Protein AF-A0A0W1EHR1-F1 (afdb_monomer_lite)

Secondary structure (DSSP, 8-state):
-HHHHHHHHHHHHHHHHHS------------TTS----HHHHHHHHTT--S--HHHHHHHHHHHHHHHHHGGG--

Radius of gyration: 17.33 Å; chains: 1; bounding box: 52×33×33 Å

Foldseek 3Di:
DVVVVVVVVVVVVVCPVVCDVDDVPVPPPDDPVPDDPCCVVVCVVLVPDPDDDPSNVVSVVVVCVVVVVVVVPDD

pLDDT: mean 73.63, std 15.6, range [40.72, 94.44]

Sequence (75 aa):
MGAIVLGLALTLALVAALDPPAPRASAPAISGADAPPDYGDTLRRCRTATEADPECEAAWEAKRRHFFRTEKSKP

Structure (mmCIF, N/CA/C/O backbone):
data_AF-A0A0W1EHR1-F1
#
_entry.id   AF-A0A0W1EHR1-F1
#
loop_
_atom_site.group_PDB
_atom_site.id
_atom_site.type_symbol
_atom_site.label_atom_id
_atom_site.label_alt_id
_atom_site.label_comp_id
_atom_site.label_asym_id
_atom_site.label_entity_id
_atom_site.label_seq_id
_atom_site.pdbx_PDB_ins_code
_atom_site.Cartn_x
_atom_site.Cartn_y
_atom_site.Cartn_z
_atom_site.occupancy
_atom_site.B_iso_or_equiv
_atom_site.auth_seq_id
_atom_site.auth_comp_id
_atom_site.auth_asym_id
_atom_site.auth_atom_id
_atom_site.pdbx_PDB_model_num
ATOM 1 N N . MET A 1 1 ? 29.728 3.089 -6.359 1.00 60.88 1 MET A N 1
ATOM 2 C CA . MET A 1 1 ? 28.958 2.062 -7.098 1.00 60.88 1 MET A CA 1
ATOM 3 C C . MET A 1 1 ? 28.917 0.730 -6.348 1.00 60.88 1 MET A C 1
ATOM 5 O O . MET A 1 1 ? 27.831 0.334 -5.958 1.00 60.88 1 MET A O 1
ATOM 9 N N . GLY A 1 2 ? 30.055 0.074 -6.065 1.00 71.56 2 GLY A N 1
ATOM 10 C CA . GLY A 1 2 ? 30.074 -1.276 -5.462 1.00 71.56 2 GLY A CA 1
ATOM 11 C C . GLY A 1 2 ? 29.333 -1.430 -4.124 1.00 71.56 2 GLY A C 1
ATOM 12 O O . GLY A 1 2 ? 28.586 -2.386 -3.953 1.00 71.56 2 GLY A O 1
ATOM 13 N N . ALA A 1 3 ? 29.450 -0.457 -3.214 1.00 78.94 3 ALA A N 1
ATOM 14 C CA . ALA A 1 3 ? 28.748 -0.493 -1.924 1.00 78.94 3 ALA A CA 1
ATOM 15 C C . ALA A 1 3 ? 27.213 -0.399 -2.054 1.00 78.94 3 ALA A C 1
ATOM 17 O O . ALA A 1 3 ? 26.493 -1.036 -1.293 1.00 78.94 3 ALA A O 1
ATOM 18 N N . ILE A 1 4 ? 26.712 0.352 -3.043 1.00 86.25 4 ILE A N 1
ATOM 19 C CA . ILE A 1 4 ? 25.269 0.505 -3.298 1.00 86.25 4 ILE A CA 1
ATOM 20 C C . ILE A 1 4 ? 24.698 -0.811 -3.830 1.00 86.25 4 ILE A C 1
ATOM 22 O O . ILE A 1 4 ? 23.665 -1.273 -3.360 1.00 86.25 4 ILE A O 1
ATOM 26 N N . VAL A 1 5 ? 25.404 -1.437 -4.775 1.00 91.00 5 VAL A N 1
ATOM 27 C CA . VAL A 1 5 ? 25.000 -2.723 -5.359 1.00 91.00 5 VAL A CA 1
ATOM 28 C C . VAL A 1 5 ? 24.988 -3.819 -4.294 1.00 91.00 5 VAL A C 1
ATOM 30 O O . VAL A 1 5 ? 24.030 -4.584 -4.219 1.00 91.00 5 VAL A O 1
ATOM 33 N N . LEU A 1 6 ? 26.010 -3.858 -3.432 1.00 91.00 6 LEU A N 1
ATOM 34 C CA . LEU A 1 6 ? 26.079 -4.819 -2.332 1.00 91.00 6 LEU A CA 1
ATOM 35 C C . LEU A 1 6 ? 24.938 -4.621 -1.327 1.00 91.00 6 LEU A C 1
ATOM 37 O O . LEU A 1 6 ? 24.304 -5.593 -0.927 1.00 91.00 6 LEU A O 1
ATOM 41 N N . GLY A 1 7 ? 24.655 -3.371 -0.949 1.00 91.88 7 GLY A N 1
ATOM 42 C CA . GLY A 1 7 ? 23.551 -3.049 -0.047 1.00 91.88 7 GLY A CA 1
ATOM 43 C C . GLY A 1 7 ? 22.203 -3.495 -0.612 1.00 91.88 7 GLY A C 1
ATOM 44 O O . GLY A 1 7 ? 21.457 -4.193 0.068 1.00 91.88 7 GLY A O 1
ATOM 45 N N . LEU A 1 8 ? 21.933 -3.176 -1.881 1.00 94.44 8 LEU A N 1
ATOM 46 C CA . LEU A 1 8 ? 20.684 -3.544 -2.550 1.00 94.44 8 LEU A CA 1
ATOM 47 C C . LEU A 1 8 ? 20.516 -5.069 -2.655 1.00 94.44 8 LEU A C 1
ATOM 49 O O . LEU A 1 8 ? 19.437 -5.594 -2.388 1.00 94.44 8 LEU A O 1
ATOM 53 N N . ALA A 1 9 ? 21.595 -5.786 -2.985 1.00 92.81 9 ALA A N 1
ATOM 54 C CA . ALA A 1 9 ? 21.602 -7.246 -3.032 1.00 92.81 9 ALA A CA 1
ATOM 55 C C . ALA A 1 9 ? 21.315 -7.872 -1.656 1.00 92.81 9 ALA A C 1
ATOM 57 O O . ALA A 1 9 ? 20.541 -8.824 -1.569 1.00 92.81 9 ALA A O 1
ATOM 58 N N . LEU A 1 10 ? 21.882 -7.315 -0.579 1.00 94.31 10 LEU A N 1
ATOM 59 C CA . LEU A 1 10 ? 21.644 -7.788 0.786 1.00 94.31 10 LEU A CA 1
ATOM 60 C C . LEU A 1 10 ? 20.182 -7.578 1.210 1.00 94.3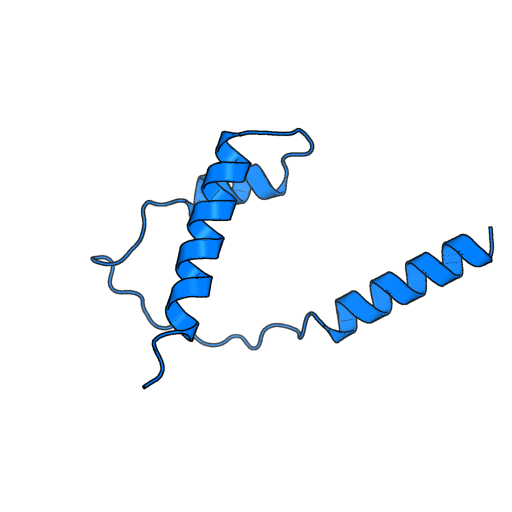1 10 LEU A C 1
ATOM 62 O O . LEU A 1 10 ? 19.573 -8.477 1.785 1.00 94.31 10 LEU A O 1
ATOM 66 N N . THR A 1 11 ? 19.600 -6.416 0.894 1.00 92.69 11 THR A N 1
ATOM 67 C CA . THR A 1 11 ? 18.186 -6.129 1.176 1.00 92.69 11 THR A CA 1
ATOM 68 C C . THR A 1 11 ? 17.265 -7.094 0.433 1.00 92.69 11 THR A C 1
ATOM 70 O O . THR A 1 11 ? 16.357 -7.655 1.041 1.00 92.69 11 THR A O 1
ATOM 73 N N . LEU A 1 12 ? 17.521 -7.342 -0.856 1.00 89.75 12 LEU A N 1
ATOM 74 C CA . LEU A 1 12 ? 16.742 -8.289 -1.660 1.00 89.75 12 LEU A CA 1
ATOM 75 C C . LEU A 1 12 ? 16.852 -9.725 -1.131 1.00 89.75 12 LEU A C 1
ATOM 77 O O . LEU A 1 12 ? 15.844 -10.424 -1.061 1.00 89.75 12 LEU A O 1
ATOM 81 N N . ALA A 1 13 ? 18.048 -10.150 -0.715 1.00 89.00 13 ALA A N 1
ATOM 82 C CA . ALA A 1 13 ? 18.255 -11.461 -0.106 1.00 89.00 13 ALA A CA 1
ATOM 83 C C . ALA A 1 13 ? 17.471 -11.612 1.207 1.00 89.00 13 ALA A C 1
ATOM 85 O O . ALA A 1 13 ? 16.878 -12.662 1.446 1.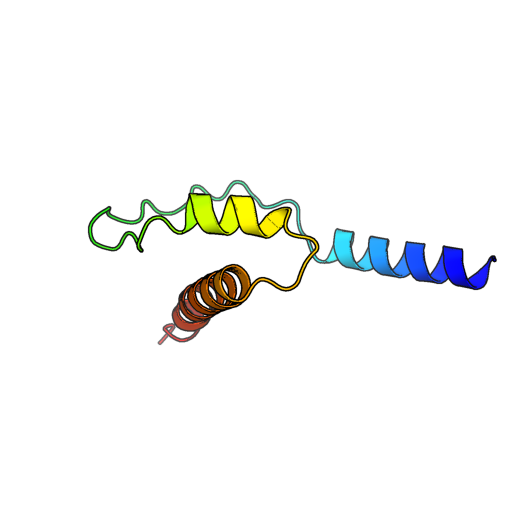00 89.00 13 ALA A O 1
ATOM 86 N N . LEU A 1 14 ? 17.416 -10.558 2.030 1.00 89.25 14 LEU A N 1
ATOM 87 C CA . LEU A 1 14 ? 16.612 -10.551 3.25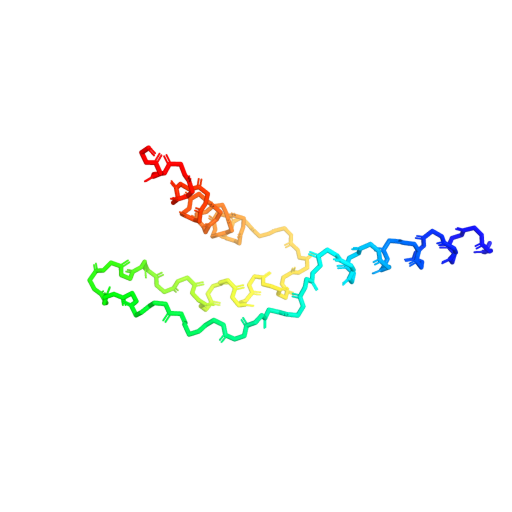2 1.00 89.25 14 LEU A CA 1
ATOM 88 C C . LEU A 1 14 ? 15.119 -10.676 2.943 1.00 89.25 14 LEU A C 1
ATOM 90 O O . LEU A 1 14 ? 14.445 -11.500 3.547 1.00 89.25 14 LEU A O 1
ATOM 94 N N . VAL A 1 15 ? 14.607 -9.893 1.988 1.00 86.50 15 VAL A N 1
ATOM 95 C CA . VAL A 1 15 ? 13.196 -9.957 1.577 1.00 86.50 15 VAL A CA 1
ATOM 96 C C . VAL A 1 15 ? 12.847 -11.355 1.074 1.00 86.50 15 VAL A C 1
ATOM 98 O O . VAL A 1 15 ? 11.860 -11.920 1.521 1.00 86.50 15 VAL A O 1
ATOM 101 N N . ALA A 1 16 ? 13.681 -11.953 0.221 1.00 82.75 16 ALA A N 1
ATOM 102 C CA . ALA A 1 16 ? 13.448 -13.300 -0.299 1.00 82.75 16 ALA A CA 1
ATOM 103 C C . ALA A 1 16 ? 13.516 -14.394 0.783 1.00 82.75 16 ALA A C 1
ATOM 105 O O . ALA A 1 16 ? 12.816 -15.397 0.688 1.00 82.75 16 ALA A O 1
ATOM 106 N N . ALA A 1 17 ? 14.355 -14.218 1.808 1.00 81.75 17 ALA A N 1
ATOM 107 C CA . ALA A 1 17 ? 14.432 -15.146 2.934 1.00 81.75 17 ALA A CA 1
ATOM 108 C C . ALA A 1 17 ? 13.244 -15.003 3.903 1.00 81.75 17 ALA A C 1
ATOM 110 O O . ALA A 1 17 ? 12.846 -15.980 4.534 1.00 81.75 17 ALA A O 1
ATOM 111 N N . LEU A 1 18 ? 12.703 -13.788 4.038 1.00 81.69 18 LEU A N 1
ATOM 112 C CA . LEU A 1 18 ? 11.608 -13.453 4.952 1.00 81.69 18 LEU A CA 1
ATOM 113 C C . LEU A 1 18 ? 10.217 -13.570 4.323 1.00 81.69 18 LEU A C 1
ATOM 115 O O . LEU A 1 18 ? 9.242 -13.635 5.068 1.00 81.69 18 LEU A O 1
ATOM 119 N N . ASP A 1 19 ? 10.121 -13.582 2.996 1.00 69.81 19 ASP A N 1
ATOM 120 C CA . ASP A 1 19 ? 8.894 -13.830 2.243 1.00 69.81 19 ASP A CA 1
ATOM 121 C C . ASP A 1 19 ? 8.887 -15.301 1.798 1.00 69.81 19 ASP A C 1
ATOM 123 O O . ASP A 1 19 ? 9.263 -15.613 0.662 1.00 69.81 19 ASP A O 1
ATOM 127 N N . PRO A 1 20 ? 8.556 -16.256 2.696 1.00 57.78 20 PRO A N 1
ATOM 128 C CA . PRO A 1 20 ? 8.448 -17.645 2.291 1.00 57.78 20 PRO A CA 1
ATOM 129 C C . PRO A 1 20 ? 7.433 -17.722 1.147 1.00 57.78 20 PRO A C 1
ATOM 131 O O . PRO A 1 20 ? 6.378 -17.087 1.244 1.00 57.78 20 PRO A O 1
ATOM 134 N N . PRO A 1 21 ? 7.697 -18.500 0.076 1.00 55.03 21 PRO A N 1
ATOM 135 C CA . PRO A 1 21 ? 6.694 -18.732 -0.949 1.00 55.03 21 PRO A CA 1
ATOM 136 C C . PRO A 1 21 ? 5.475 -19.276 -0.226 1.00 55.03 21 PRO A C 1
ATOM 138 O O . PRO A 1 21 ? 5.549 -20.362 0.354 1.00 55.03 21 PRO A O 1
ATOM 141 N N . ALA A 1 22 ? 4.407 -18.475 -0.178 1.00 57.59 22 ALA A N 1
ATOM 142 C CA . ALA A 1 22 ? 3.238 -18.803 0.610 1.00 57.59 22 ALA A CA 1
ATOM 143 C C . ALA A 1 22 ? 2.850 -20.243 0.259 1.00 57.59 22 ALA A C 1
ATOM 145 O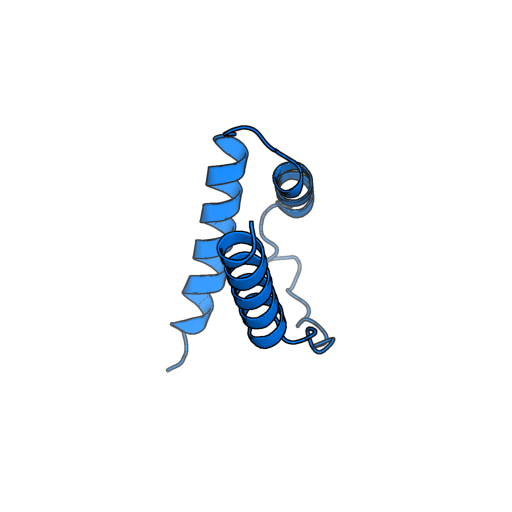 O . ALA A 1 22 ? 2.541 -20.516 -0.912 1.00 57.59 22 ALA A O 1
ATOM 146 N N . PRO A 1 23 ? 2.888 -21.189 1.223 1.00 54.53 23 PRO A N 1
ATOM 147 C CA . PRO A 1 23 ? 2.193 -22.440 1.029 1.00 54.53 23 PRO A CA 1
ATOM 148 C C . PRO A 1 23 ? 0.796 -22.028 0.590 1.00 54.53 23 PRO A C 1
ATOM 150 O O . PRO A 1 23 ? 0.221 -21.111 1.184 1.00 54.53 23 PRO A O 1
ATOM 153 N N . ARG A 1 24 ? 0.265 -22.633 -0.474 1.00 54.03 24 ARG A N 1
ATOM 154 C CA . ARG A 1 24 ? -1.159 -22.499 -0.784 1.00 54.03 24 ARG A CA 1
ATOM 155 C C . ARG A 1 24 ? -1.915 -23.160 0.366 1.00 54.03 24 ARG A C 1
ATOM 157 O O . ARG A 1 24 ? -2.352 -24.297 0.261 1.00 54.03 24 ARG A O 1
ATOM 164 N N . ALA A 1 25 ? -1.978 -22.480 1.501 1.00 52.97 25 ALA A N 1
ATOM 165 C CA . ALA A 1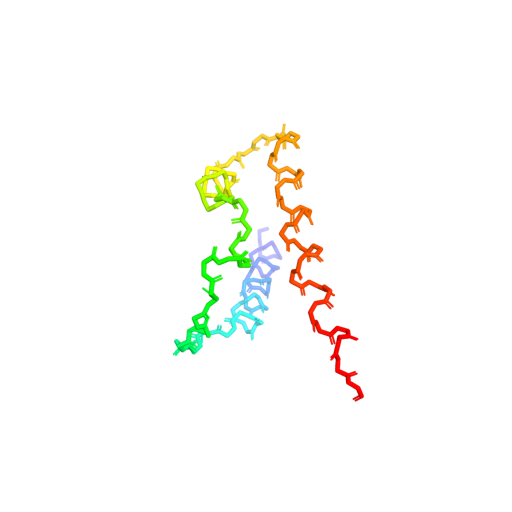 25 ? -2.885 -22.778 2.567 1.00 52.97 25 ALA A CA 1
ATOM 166 C C . ALA A 1 25 ? -4.245 -22.505 1.950 1.00 52.97 25 ALA A C 1
ATOM 168 O O . ALA A 1 25 ? -4.535 -21.375 1.551 1.00 52.97 25 ALA A O 1
ATOM 169 N N . SER A 1 26 ? -5.032 -23.563 1.778 1.00 50.62 26 SER A N 1
ATOM 170 C CA . SER A 1 26 ? -6.457 -23.435 1.528 1.00 50.62 26 SER A CA 1
ATOM 171 C C . SER A 1 26 ? -6.983 -22.447 2.561 1.00 50.62 26 SER A C 1
ATOM 173 O O . SER A 1 26 ? -6.971 -22.742 3.757 1.00 50.62 26 SER A O 1
ATOM 175 N N . ALA A 1 27 ? -7.316 -21.235 2.117 1.00 55.03 27 ALA A N 1
ATOM 176 C CA . ALA A 1 27 ? -7.822 -20.218 3.016 1.00 55.03 27 ALA A CA 1
ATOM 177 C C . ALA A 1 27 ? -9.075 -20.795 3.692 1.00 55.03 27 ALA A C 1
ATOM 179 O O . ALA A 1 27 ? -9.894 -21.412 2.999 1.00 55.03 27 ALA A O 1
ATOM 180 N N . PRO A 1 28 ? -9.232 -20.651 5.019 1.00 51.69 28 PRO A N 1
ATOM 181 C CA . PRO A 1 28 ? -10.480 -21.028 5.655 1.00 51.69 28 PRO A CA 1
ATOM 182 C C . PRO A 1 28 ? -11.595 -20.236 4.971 1.00 51.69 28 PRO A C 1
ATOM 184 O O . PRO A 1 28 ? -11.444 -19.039 4.722 1.00 51.69 28 PRO A O 1
ATOM 187 N N . ALA A 1 29 ? -12.680 -20.917 4.602 1.00 54.28 29 ALA A N 1
ATOM 188 C CA . ALA A 1 29 ? -13.835 -20.264 4.010 1.00 54.28 29 ALA A CA 1
ATOM 189 C C . ALA A 1 29 ? -14.409 -19.295 5.050 1.00 54.28 29 ALA A C 1
ATOM 191 O O . ALA A 1 29 ? -15.078 -19.707 5.997 1.00 54.28 29 ALA A O 1
ATOM 192 N N . ILE A 1 30 ? -14.089 -18.011 4.903 1.00 51.03 30 ILE A N 1
ATOM 193 C CA . ILE A 1 30 ? -14.710 -16.945 5.681 1.00 51.03 30 ILE A CA 1
ATOM 194 C C . ILE A 1 30 ? -16.176 -16.937 5.249 1.00 51.03 30 ILE A C 1
ATOM 196 O O . ILE A 1 30 ? -16.479 -16.734 4.072 1.00 51.03 30 ILE A O 1
ATOM 200 N N . SER A 1 31 ? -17.079 -17.241 6.183 1.00 50.72 31 SER A N 1
ATOM 201 C CA . SER A 1 31 ? -18.518 -17.174 5.935 1.00 50.72 31 SER A CA 1
ATOM 202 C C . SER A 1 31 ? -18.858 -15.763 5.457 1.00 50.72 31 SER A C 1
ATOM 204 O O . SER A 1 31 ? -18.438 -14.793 6.084 1.00 50.72 31 SER A O 1
ATOM 206 N N . GLY A 1 32 ? -19.609 -15.628 4.360 1.00 53.97 32 GLY A N 1
ATOM 207 C CA . GLY A 1 32 ? -19.918 -14.329 3.741 1.00 53.97 32 GLY A CA 1
ATOM 208 C C . GLY A 1 32 ? -20.608 -13.318 4.671 1.00 53.97 32 GLY A C 1
ATOM 209 O O . GLY A 1 32 ? -20.664 -12.140 4.346 1.00 53.97 32 GLY A O 1
ATOM 210 N N . ALA A 1 33 ? -21.098 -13.764 5.833 1.00 54.94 33 ALA A N 1
ATOM 211 C CA . ALA A 1 33 ? -21.666 -12.921 6.884 1.00 54.94 33 ALA A CA 1
ATOM 212 C C . ALA A 1 33 ? -20.613 -12.157 7.718 1.00 54.94 33 ALA A C 1
ATOM 214 O O . ALA A 1 33 ? -20.927 -11.095 8.243 1.00 54.94 33 ALA A O 1
ATOM 215 N N . ASP A 1 34 ? -19.378 -12.665 7.800 1.00 54.72 34 ASP A N 1
ATOM 216 C CA . ASP A 1 34 ? -18.211 -11.997 8.405 1.00 54.72 34 ASP A CA 1
ATOM 217 C C . ASP A 1 34 ? -17.273 -11.413 7.338 1.00 54.72 34 ASP A C 1
ATOM 219 O O . ASP A 1 34 ? -16.166 -10.962 7.644 1.00 54.72 34 ASP A O 1
ATOM 223 N N . ALA A 1 35 ? -17.688 -11.439 6.065 1.00 53.72 35 ALA A N 1
ATOM 224 C CA . ALA A 1 35 ? -16.910 -10.839 5.001 1.00 53.72 35 ALA A CA 1
ATOM 225 C C . ALA A 1 35 ? -16.836 -9.327 5.260 1.00 53.72 35 ALA A C 1
ATOM 227 O O . ALA A 1 35 ? -17.876 -8.659 5.293 1.00 53.72 35 ALA A O 1
ATOM 228 N N . PRO A 1 36 ? -15.630 -8.765 5.463 1.00 56.56 36 PRO A N 1
ATOM 229 C CA . PRO A 1 36 ? -15.497 -7.324 5.517 1.00 56.56 36 PRO A CA 1
ATOM 230 C C . PRO A 1 36 ? -16.025 -6.723 4.202 1.00 56.56 36 PRO A C 1
ATOM 232 O O . PRO A 1 36 ? -16.087 -7.431 3.190 1.00 56.56 36 PRO A O 1
ATOM 235 N N . PRO A 1 37 ? -16.377 -5.422 4.193 1.00 61.19 37 PRO A N 1
ATOM 236 C CA . PRO A 1 37 ? -16.608 -4.681 2.955 1.00 61.19 37 PRO A CA 1
ATOM 237 C C . PRO A 1 37 ? -15.560 -5.069 1.915 1.00 61.19 37 PRO A C 1
ATOM 239 O O . PRO A 1 37 ? -14.416 -5.326 2.298 1.00 61.19 37 PRO A O 1
ATOM 242 N N . ASP A 1 38 ? -15.933 -5.142 0.636 1.00 62.91 38 ASP A N 1
ATOM 243 C CA . ASP A 1 38 ? -15.013 -5.528 -0.434 1.00 62.91 38 ASP A CA 1
ATOM 244 C C . ASP A 1 38 ? -13.920 -4.465 -0.628 1.00 62.91 38 ASP A C 1
ATOM 246 O O . ASP A 1 38 ? -13.908 -3.662 -1.554 1.00 62.91 38 ASP A O 1
ATOM 250 N N . TYR A 1 39 ? -12.968 -4.454 0.298 1.00 64.88 39 TYR A N 1
ATOM 251 C CA . TYR A 1 39 ? -11.746 -3.689 0.224 1.00 64.88 39 TYR A CA 1
ATOM 252 C C . TYR A 1 39 ? -10.813 -4.302 -0.825 1.00 64.88 39 TYR A C 1
ATOM 254 O O . TYR A 1 39 ? -9.748 -3.747 -1.065 1.00 64.88 39 TYR A O 1
ATOM 262 N N . GLY A 1 40 ? -11.151 -5.450 -1.432 1.00 71.75 40 GLY A N 1
ATOM 263 C CA . GLY A 1 40 ? -10.308 -6.149 -2.395 1.00 71.75 40 GLY A CA 1
ATOM 264 C C . GLY A 1 40 ? -9.953 -5.272 -3.590 1.00 71.75 40 GLY A C 1
ATOM 265 O O . GLY A 1 40 ? -8.778 -5.193 -3.960 1.00 71.75 40 GLY A O 1
ATOM 266 N N . ASP A 1 41 ? -10.936 -4.556 -4.129 1.00 79.06 41 ASP A N 1
ATOM 267 C CA . ASP A 1 41 ? -10.741 -3.677 -5.281 1.00 79.06 41 ASP A CA 1
ATOM 268 C C . ASP A 1 41 ? -10.020 -2.374 -4.919 1.00 79.06 41 ASP A C 1
ATOM 270 O O . ASP A 1 41 ? -9.048 -2.010 -5.591 1.00 79.06 41 ASP A O 1
ATOM 274 N N . THR A 1 42 ? -10.381 -1.725 -3.806 1.00 82.38 42 THR A N 1
ATOM 275 C CA . THR A 1 42 ? -9.658 -0.538 -3.312 1.00 82.38 42 THR A CA 1
ATOM 276 C C . THR A 1 42 ? -8.202 -0.882 -2.996 1.00 82.38 42 THR A C 1
ATOM 278 O O . THR A 1 42 ? -7.288 -0.229 -3.488 1.00 82.38 42 THR A O 1
ATOM 281 N N . LEU A 1 43 ? -7.941 -1.975 -2.273 1.00 83.81 43 LEU A N 1
ATOM 282 C CA . LEU A 1 43 ? -6.583 -2.424 -1.946 1.00 83.81 43 LEU A CA 1
ATOM 283 C C . LEU A 1 43 ? -5.782 -2.832 -3.190 1.00 83.81 43 LEU A C 1
ATOM 285 O O . LEU A 1 43 ? -4.560 -2.674 -3.212 1.00 83.81 43 LEU A O 1
ATOM 289 N N . ARG A 1 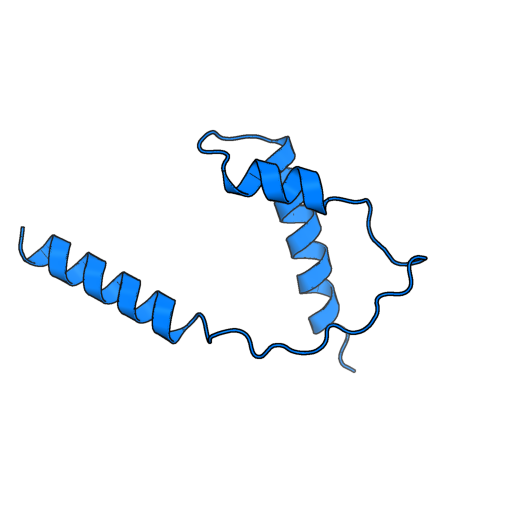44 ? -6.438 -3.371 -4.227 1.00 84.38 44 ARG A N 1
ATOM 290 C CA . ARG A 1 44 ? -5.789 -3.687 -5.505 1.00 84.38 44 ARG A CA 1
ATOM 291 C C . ARG A 1 44 ? -5.347 -2.418 -6.222 1.00 84.38 44 ARG A C 1
ATOM 293 O O . ARG A 1 44 ? -4.205 -2.370 -6.673 1.00 84.38 44 ARG A O 1
ATOM 300 N N . ARG A 1 45 ? -6.203 -1.398 -6.268 1.00 86.81 45 ARG A N 1
ATOM 301 C CA . ARG A 1 45 ? -5.865 -0.078 -6.815 1.00 86.81 45 ARG A CA 1
ATOM 302 C C . ARG A 1 45 ? -4.733 0.585 -6.025 1.00 86.81 45 ARG A C 1
ATOM 304 O O . ARG A 1 45 ? -3.775 1.075 -6.617 1.00 86.81 45 ARG A O 1
ATOM 311 N N . CYS A 1 46 ? -4.798 0.521 -4.698 1.00 89.44 46 CYS A N 1
ATOM 312 C CA . CYS A 1 46 ? -3.799 1.107 -3.806 1.00 89.44 46 CYS A CA 1
ATOM 313 C C . CYS A 1 46 ? -2.415 0.464 -3.923 1.00 89.44 46 CYS A C 1
ATOM 315 O O . CYS A 1 46 ? -1.415 1.124 -3.675 1.00 89.44 46 CYS A O 1
ATOM 317 N N . ARG A 1 47 ? -2.320 -0.798 -4.363 1.00 84.12 47 ARG A N 1
ATOM 318 C CA . ARG A 1 47 ? -1.026 -1.465 -4.589 1.00 84.12 47 ARG A CA 1
ATOM 319 C C . ARG A 1 47 ? -0.187 -0.784 -5.675 1.00 84.12 47 ARG A C 1
ATOM 321 O O . ARG A 1 47 ? 1.034 -0.880 -5.649 1.00 84.12 47 ARG A O 1
ATOM 328 N N . THR A 1 48 ? -0.839 -0.154 -6.647 1.00 85.25 48 THR A N 1
ATOM 329 C CA . THR A 1 48 ? -0.178 0.536 -7.763 1.00 85.25 48 THR A CA 1
ATOM 330 C C . THR A 1 48 ? -0.110 2.047 -7.570 1.00 85.25 48 THR A C 1
ATOM 332 O O . THR A 1 48 ? 0.452 2.731 -8.420 1.00 85.25 48 THR A O 1
ATOM 335 N N . ALA A 1 49 ? -0.690 2.575 -6.489 1.00 84.88 49 ALA A N 1
ATOM 336 C CA . ALA A 1 49 ? -0.620 3.994 -6.185 1.00 84.88 49 ALA A CA 1
ATOM 337 C C . ALA A 1 49 ? 0.819 4.358 -5.795 1.00 84.88 49 ALA A C 1
ATOM 339 O O . ALA A 1 49 ? 1.399 3.769 -4.885 1.00 84.88 49 ALA A O 1
ATOM 340 N N . THR A 1 50 ? 1.404 5.313 -6.513 1.00 80.81 50 THR A N 1
ATOM 341 C CA . THR A 1 50 ? 2.746 5.849 -6.231 1.00 80.81 50 THR A CA 1
ATOM 342 C C . THR A 1 50 ? 2.700 7.157 -5.447 1.00 80.81 50 THR A C 1
ATOM 344 O O . THR A 1 50 ? 3.734 7.651 -5.007 1.00 80.81 50 THR A O 1
ATOM 347 N N . GLU A 1 51 ? 1.508 7.731 -5.303 1.00 88.19 51 GLU A N 1
ATOM 348 C CA . GLU A 1 51 ? 1.251 8.983 -4.603 1.00 88.19 51 GLU A CA 1
ATOM 349 C C . GLU A 1 51 ? 0.616 8.708 -3.239 1.00 88.19 51 GLU A C 1
ATOM 351 O O . GLU A 1 51 ? 0.004 7.660 -3.020 1.00 88.19 51 GLU A O 1
ATOM 356 N N . ALA A 1 52 ? 0.766 9.661 -2.320 1.00 85.69 52 ALA A N 1
ATOM 357 C CA . ALA A 1 52 ? 0.123 9.589 -1.018 1.00 85.69 52 ALA A CA 1
ATOM 358 C C . ALA A 1 52 ? -1.395 9.749 -1.185 1.00 85.69 52 ALA A C 1
ATOM 360 O O . ALA A 1 52 ? -1.882 10.842 -1.473 1.00 85.69 52 ALA A O 1
ATOM 361 N N . ASP A 1 53 ? -2.125 8.655 -0.988 1.00 89.25 53 ASP A N 1
ATOM 362 C CA . ASP A 1 53 ? -3.579 8.608 -1.081 1.00 89.25 53 ASP A CA 1
ATOM 363 C C . ASP A 1 53 ? -4.169 8.283 0.309 1.00 89.25 53 ASP A C 1
ATOM 365 O O . ASP A 1 53 ? -3.942 7.187 0.839 1.00 89.25 53 ASP A O 1
ATOM 369 N N . PRO A 1 54 ? -4.917 9.216 0.931 1.00 88.81 54 PRO A N 1
ATOM 370 C CA . PRO A 1 54 ? -5.480 9.012 2.264 1.00 88.81 54 PRO A CA 1
ATOM 371 C C . PRO A 1 54 ? -6.519 7.880 2.315 1.00 88.81 54 PRO A C 1
ATOM 373 O O . PRO A 1 54 ? -6.684 7.255 3.364 1.00 88.81 54 PRO A O 1
ATOM 376 N N . GLU A 1 55 ? -7.204 7.582 1.206 1.00 86.88 55 GLU A N 1
ATOM 377 C CA . GLU A 1 55 ? -8.137 6.457 1.103 1.00 86.88 55 GLU A CA 1
ATOM 378 C C . GLU A 1 55 ? -7.373 5.127 1.144 1.00 86.88 55 GLU A C 1
ATOM 380 O O . GLU A 1 55 ? -7.771 4.184 1.835 1.00 86.88 55 GLU A O 1
ATOM 385 N N . CYS A 1 56 ? -6.218 5.079 0.479 1.00 90.12 56 CYS A N 1
ATOM 386 C CA . CYS A 1 56 ? -5.339 3.919 0.500 1.00 90.12 56 CYS A CA 1
ATOM 387 C C . CYS A 1 56 ? -4.709 3.667 1.867 1.00 90.12 56 CYS A C 1
ATOM 389 O O . CYS A 1 56 ? -4.680 2.518 2.320 1.00 90.12 56 CYS A O 1
ATOM 391 N N . GLU A 1 57 ? -4.263 4.718 2.555 1.00 88.88 57 GLU A N 1
ATOM 392 C CA . GLU A 1 57 ? -3.736 4.603 3.918 1.00 88.88 57 GLU A CA 1
ATOM 393 C C . GLU A 1 57 ? -4.800 4.068 4.885 1.00 88.88 57 GLU A C 1
ATOM 395 O O . GLU A 1 57 ? -4.554 3.108 5.626 1.00 88.88 57 GLU A O 1
ATOM 400 N N . ALA A 1 58 ? -6.022 4.608 4.821 1.00 89.31 58 ALA A N 1
ATOM 401 C CA . ALA A 1 58 ? -7.137 4.153 5.646 1.00 89.31 58 ALA A CA 1
ATOM 402 C C . ALA A 1 58 ? -7.508 2.686 5.362 1.00 89.31 58 ALA A C 1
ATOM 404 O O . ALA A 1 58 ? -7.695 1.898 6.298 1.00 89.31 58 ALA A O 1
ATOM 405 N N . ALA A 1 59 ? -7.561 2.289 4.086 1.00 88.12 59 ALA A N 1
ATOM 406 C CA . ALA A 1 59 ? -7.821 0.907 3.690 1.00 88.12 59 ALA A CA 1
ATOM 407 C C . ALA A 1 59 ? -6.721 -0.049 4.192 1.00 88.12 59 ALA A C 1
ATOM 409 O O . ALA A 1 59 ? -7.016 -1.144 4.686 1.00 88.12 59 ALA A O 1
ATOM 410 N N . TRP A 1 60 ? -5.450 0.363 4.128 1.00 85.00 60 TRP A N 1
ATOM 411 C CA . TRP A 1 60 ? -4.324 -0.448 4.595 1.00 85.00 60 TRP A CA 1
ATOM 412 C C . TRP A 1 60 ? -4.279 -0.573 6.122 1.00 85.00 60 TRP A C 1
ATOM 414 O O . TRP A 1 60 ? -3.981 -1.647 6.652 1.00 85.00 60 TRP A O 1
ATOM 424 N N . GLU A 1 61 ? -4.602 0.495 6.853 1.00 87.69 61 GLU A N 1
ATOM 425 C CA . GLU A 1 61 ? -4.750 0.458 8.310 1.00 87.69 61 GLU A CA 1
ATOM 426 C C . GLU A 1 61 ? -5.906 -0.434 8.759 1.00 87.69 61 GLU A C 1
ATOM 428 O O . GLU A 1 61 ? -5.729 -1.239 9.678 1.00 87.69 61 GLU A O 1
ATOM 433 N N . ALA A 1 62 ? -7.068 -0.334 8.109 1.00 86.00 62 ALA A N 1
ATOM 434 C CA . ALA A 1 62 ? -8.220 -1.181 8.402 1.00 86.00 62 ALA A CA 1
ATOM 435 C C . ALA A 1 62 ? -7.871 -2.663 8.214 1.00 86.00 62 ALA A C 1
ATOM 437 O O . ALA A 1 62 ? -8.108 -3.477 9.113 1.00 86.00 62 ALA A O 1
ATOM 438 N N . LYS A 1 63 ? -7.203 -2.995 7.100 1.00 82.00 63 LYS A N 1
ATOM 439 C CA . LYS A 1 63 ? -6.701 -4.345 6.831 1.00 82.00 63 LYS A CA 1
ATOM 440 C C . LYS A 1 63 ? -5.726 -4.806 7.914 1.00 82.00 63 LYS A C 1
ATOM 442 O O . LYS A 1 63 ? -5.942 -5.856 8.513 1.00 82.00 63 LYS A O 1
ATOM 447 N N . ARG A 1 64 ? -4.689 -4.016 8.224 1.00 83.06 64 ARG A N 1
ATOM 448 C CA . ARG A 1 64 ? -3.713 -4.344 9.279 1.00 83.06 64 ARG A CA 1
ATOM 449 C C . ARG A 1 64 ? -4.400 -4.604 10.614 1.00 83.06 64 ARG A C 1
ATOM 451 O O . ARG A 1 64 ? -4.173 -5.645 11.210 1.00 83.06 64 ARG A O 1
ATOM 458 N N . ARG A 1 65 ? -5.278 -3.715 11.081 1.00 83.25 65 ARG A N 1
ATOM 459 C CA . ARG A 1 65 ? -5.975 -3.885 12.369 1.00 83.25 65 ARG A CA 1
ATOM 460 C C . ARG A 1 65 ? -6.901 -5.101 12.408 1.00 83.25 65 ARG A C 1
ATOM 462 O O . ARG A 1 65 ? -7.242 -5.536 13.507 1.00 83.25 65 ARG A O 1
ATOM 469 N N . HIS A 1 66 ? -7.376 -5.581 11.260 1.00 76.56 66 HIS A N 1
ATOM 470 C CA . HIS A 1 66 ? -8.183 -6.793 11.168 1.00 76.56 66 HIS A CA 1
ATOM 471 C C . HIS A 1 66 ? -7.305 -8.034 11.318 1.00 76.56 66 HIS A C 1
ATOM 473 O O . HIS A 1 66 ? -7.542 -8.806 12.239 1.00 76.56 66 HIS A O 1
ATOM 479 N N . PHE A 1 67 ? -6.242 -8.157 10.512 1.00 69.69 67 PHE A N 1
ATOM 480 C CA . PHE A 1 67 ? -5.277 -9.251 10.655 1.00 69.69 67 PHE A CA 1
ATOM 481 C C . PHE A 1 67 ? -4.661 -9.231 12.061 1.00 69.69 67 PHE A C 1
ATOM 483 O O . PHE A 1 67 ? -4.913 -10.152 12.823 1.00 69.69 67 PHE A O 1
ATOM 490 N N . PHE A 1 68 ? -4.059 -8.116 12.494 1.00 69.31 68 PHE A N 1
ATOM 491 C CA . PHE A 1 68 ? -3.337 -8.021 13.771 1.00 69.31 68 PHE A CA 1
ATOM 492 C C . PHE A 1 68 ? -4.165 -8.158 15.059 1.00 69.31 68 PHE A C 1
ATOM 494 O O . PHE A 1 68 ? -3.603 -8.280 16.151 1.00 69.31 68 PHE A O 1
ATOM 501 N N . ARG A 1 69 ? -5.501 -8.145 14.973 1.00 61.19 69 ARG A N 1
ATOM 502 C CA . ARG A 1 69 ? -6.365 -8.487 16.115 1.00 61.19 69 ARG A CA 1
ATOM 503 C C . ARG A 1 69 ? -6.562 -9.988 16.275 1.00 61.19 69 ARG A C 1
ATOM 505 O O . ARG A 1 69 ? -6.779 -10.423 17.400 1.00 61.19 69 ARG A O 1
ATOM 512 N N . THR A 1 70 ? -6.481 -10.757 15.191 1.00 57.41 70 THR A N 1
ATOM 513 C CA . THR A 1 70 ? -6.807 -12.189 15.203 1.00 57.41 70 THR A CA 1
ATOM 514 C C . THR A 1 70 ? -5.744 -13.044 15.899 1.00 57.41 70 THR A C 1
ATOM 516 O O . THR A 1 70 ? -6.089 -14.013 16.569 1.00 57.41 70 THR A O 1
ATOM 519 N N . GLU A 1 71 ? -4.468 -12.648 15.882 1.00 54.91 71 GLU A N 1
ATOM 520 C CA . GLU A 1 71 ? -3.387 -13.330 16.618 1.00 54.91 71 GLU A CA 1
ATOM 521 C C . GLU A 1 71 ? -3.418 -13.149 18.140 1.00 54.91 71 GLU A C 1
ATOM 523 O O . GLU A 1 71 ? -2.853 -13.974 18.858 1.00 54.91 71 GLU A O 1
ATOM 528 N N . LYS A 1 72 ? -4.073 -12.104 18.664 1.00 52.44 72 LYS A N 1
ATOM 529 C CA . LYS A 1 72 ? -4.195 -11.899 20.122 1.00 52.44 72 LYS A CA 1
ATOM 530 C C . LYS A 1 72 ? -5.370 -12.655 20.745 1.00 52.44 72 LYS A C 1
ATOM 532 O O . LYS A 1 72 ? -5.554 -12.591 21.955 1.00 52.44 72 LYS A O 1
ATOM 537 N N . SER A 1 73 ? -6.138 -13.385 19.941 1.00 49.06 73 SER A N 1
ATOM 538 C CA . SER A 1 73 ? -7.272 -14.203 20.382 1.00 49.06 73 SER A CA 1
ATOM 539 C C . SER A 1 73 ? -6.897 -15.664 20.652 1.00 49.06 73 SER A C 1
ATOM 541 O O . SER A 1 73 ? -7.758 -16.539 20.581 1.00 49.06 73 SER A O 1
ATOM 543 N N . LYS A 1 74 ? -5.625 -15.954 20.957 1.00 40.72 74 LYS A N 1
ATOM 544 C CA . LYS A 1 74 ? -5.225 -17.269 21.468 1.00 40.72 74 LYS A CA 1
ATOM 545 C C . LYS A 1 74 ? -5.347 -17.271 23.005 1.00 40.72 74 LYS A C 1
ATOM 547 O O . LYS A 1 74 ? -4.694 -16.424 23.615 1.00 40.72 74 LYS A O 1
ATOM 552 N N . PRO A 1 75 ? -6.187 -18.137 23.609 1.00 51.62 75 PRO A N 1
ATOM 553 C CA . PRO A 1 75 ? -6.274 -18.286 25.064 1.00 51.62 75 PRO A CA 1
ATOM 554 C C . PRO A 1 75 ? -4.981 -18.846 25.668 1.00 51.62 75 PRO A C 1
ATOM 556 O O . PRO A 1 75 ? -4.245 -19.562 24.944 1.00 51.62 75 PRO A O 1
#